Protein AF-A0A7W1EWD9-F1 (afdb_monomer_lite)

pLDDT: mean 91.24, std 6.52, range [66.69, 96.62]

Foldseek 3Di:
DVVLLCLQAAPDVVHGDPLNVLQVVVDPDCCLVDSVNLVVQLVLVLVVLVCVVVVHDDPVSNDDPDDCSSHDDNVSNVSSNVVVVVVVVVVVVVD

Secondary structure (DSSP, 8-state):
-HHHHHHHHEEETTEE-HHHHHHHHH-SSGGGG-HHHHHHHHHHHHHHHHHHHTT---TTTT--SS-GGGS--HHHHHHHHHHHHHHHHHHGGG-

Radius of gyration: 13.46 Å; chains: 1; bounding box: 36×22×39 Å

Structure (mmCIF, N/CA/C/O backbone):
data_AF-A0A7W1EWD9-F1
#
_entry.id   AF-A0A7W1EWD9-F1
#
loop_
_atom_site.group_PDB
_atom_site.id
_atom_site.type_symbol
_atom_site.label_atom_id
_atom_site.label_alt_id
_atom_site.label_comp_id
_atom_site.label_asym_id
_atom_site.label_entity_id
_atom_site.label_seq_id
_atom_site.pdbx_PDB_ins_code
_atom_site.Cartn_x
_atom_site.Cartn_y
_atom_site.Cartn_z
_atom_site.occupancy
_atom_site.B_iso_or_equiv
_atom_site.auth_seq_id
_atom_site.auth_comp_id
_atom_site.auth_asym_id
_atom_site.auth_atom_id
_atom_site.pdbx_PDB_model_num
ATOM 1 N N . MET A 1 1 ? -11.283 -5.605 -5.668 1.00 81.81 1 MET A N 1
ATOM 2 C CA . MET A 1 1 ? -9.809 -5.721 -5.560 1.00 81.81 1 MET A CA 1
ATOM 3 C C . MET A 1 1 ? -9.079 -4.988 -6.689 1.00 81.81 1 MET A C 1
ATOM 5 O O . MET A 1 1 ? -8.141 -4.256 -6.407 1.00 81.81 1 MET A O 1
ATOM 9 N N . GLU A 1 2 ? -9.504 -5.114 -7.950 1.00 87.44 2 GLU A N 1
ATOM 10 C CA . GLU A 1 2 ? -8.782 -4.506 -9.084 1.00 87.44 2 GLU A CA 1
ATOM 11 C C . GLU A 1 2 ? -8.658 -2.983 -9.036 1.00 87.44 2 GLU A C 1
ATOM 13 O O . GLU A 1 2 ? -7.565 -2.469 -9.240 1.00 87.44 2 GLU A O 1
ATOM 18 N N . LYS A 1 3 ? -9.735 -2.261 -8.695 1.00 89.50 3 LYS A N 1
ATOM 19 C CA . LYS A 1 3 ? -9.703 -0.792 -8.559 1.00 89.50 3 LYS A CA 1
ATOM 20 C C . LYS A 1 3 ? -8.633 -0.319 -7.566 1.00 89.50 3 LYS A C 1
ATOM 22 O O . LYS A 1 3 ? -7.935 0.656 -7.824 1.00 89.50 3 LYS A O 1
ATOM 27 N N . LEU A 1 4 ? -8.485 -1.042 -6.454 1.00 93.19 4 LEU A N 1
ATOM 28 C CA . LEU A 1 4 ? -7.475 -0.763 -5.438 1.00 93.19 4 LEU A CA 1
ATOM 29 C C . LEU A 1 4 ? -6.062 -0.967 -5.998 1.00 93.19 4 LEU A C 1
ATOM 31 O O . LEU A 1 4 ? -5.227 -0.071 -5.912 1.00 93.19 4 LEU A O 1
ATOM 35 N N . LEU A 1 5 ? -5.809 -2.130 -6.604 1.00 93.62 5 LEU A N 1
ATOM 36 C CA . LEU A 1 5 ? -4.510 -2.427 -7.204 1.00 93.62 5 LEU A CA 1
ATOM 37 C C . LEU A 1 5 ? -4.168 -1.442 -8.320 1.00 93.62 5 LEU A C 1
ATOM 39 O O . LEU A 1 5 ? -3.038 -0.975 -8.384 1.00 93.62 5 LEU A O 1
ATOM 43 N N . PHE A 1 6 ? -5.136 -1.060 -9.152 1.00 92.62 6 PHE A N 1
ATOM 44 C CA . PHE A 1 6 ? -4.923 -0.054 -10.185 1.00 92.62 6 PHE A CA 1
ATOM 45 C C . PHE A 1 6 ? -4.425 1.263 -9.580 1.00 92.62 6 PHE A C 1
ATOM 47 O O . PHE A 1 6 ? -3.418 1.801 -10.030 1.00 92.62 6 PHE A O 1
ATOM 54 N N . LYS A 1 7 ? -5.064 1.729 -8.504 1.00 92.31 7 LYS A N 1
ATOM 55 C CA . LYS A 1 7 ? -4.684 2.969 -7.816 1.00 92.31 7 LYS A CA 1
ATOM 56 C C . LYS A 1 7 ? -3.313 2.900 -7.137 1.00 92.31 7 LYS A C 1
ATOM 58 O O . LYS A 1 7 ? -2.632 3.914 -7.024 1.00 92.31 7 LYS A O 1
ATOM 63 N N . ILE A 1 8 ? -2.907 1.713 -6.691 1.00 95.00 8 ILE A N 1
ATOM 64 C CA . ILE A 1 8 ? -1.575 1.470 -6.124 1.00 95.00 8 ILE A CA 1
ATOM 65 C C . ILE A 1 8 ? -0.506 1.458 -7.222 1.00 95.00 8 ILE A C 1
ATOM 67 O O . ILE A 1 8 ? 0.580 1.999 -7.023 1.00 95.00 8 ILE A O 1
ATOM 71 N N . LEU A 1 9 ? -0.788 0.841 -8.370 1.00 95.44 9 LEU A N 1
ATOM 72 C CA . LEU A 1 9 ? 0.196 0.581 -9.425 1.00 95.44 9 LEU A CA 1
ATOM 73 C C . LEU A 1 9 ? 0.362 1.750 -10.407 1.00 95.44 9 LEU A C 1
ATOM 75 O O . LEU A 1 9 ? 1.446 1.935 -10.963 1.00 95.44 9 LEU A O 1
ATOM 79 N N . TRP A 1 10 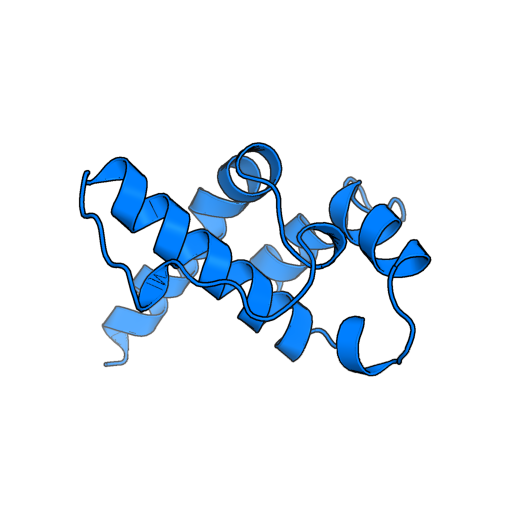? -0.683 2.551 -10.612 1.00 94.50 10 TRP A N 1
ATOM 80 C CA . TRP A 1 10 ? -0.749 3.543 -11.683 1.00 94.50 10 TRP A CA 1
ATOM 81 C C . TRP A 1 10 ? -1.082 4.937 -11.154 1.00 94.50 10 TRP A C 1
ATOM 83 O O . TRP A 1 10 ? -1.947 5.113 -10.298 1.00 94.50 10 TRP A O 1
ATOM 93 N N . LYS A 1 11 ? -0.402 5.948 -11.699 1.00 91.56 11 LYS A N 1
ATOM 94 C CA . LYS A 1 11 ? -0.737 7.368 -11.522 1.00 91.56 11 LYS A CA 1
ATOM 95 C C . LYS A 1 11 ? -1.768 7.816 -12.558 1.00 91.56 11 LYS A C 1
ATOM 97 O O . LYS A 1 11 ? -2.716 8.516 -12.225 1.00 91.56 11 LYS A O 1
ATOM 102 N N . THR A 1 12 ? -1.566 7.393 -13.800 1.00 89.38 12 THR A N 1
ATOM 103 C CA . THR A 1 12 ? -2.477 7.530 -14.945 1.00 89.38 12 THR A CA 1
ATOM 104 C C . THR A 1 12 ? -2.345 6.264 -15.796 1.00 89.38 12 THR A C 1
ATOM 106 O O . THR A 1 12 ? -1.381 5.512 -15.596 1.00 89.38 12 THR A O 1
ATOM 109 N N . PRO A 1 13 ? -3.248 6.005 -16.761 1.00 85.88 13 PRO A N 1
ATOM 110 C CA . PRO A 1 13 ? -3.004 4.971 -17.761 1.00 85.88 13 PRO A CA 1
ATOM 111 C C . PRO A 1 13 ? -1.596 5.138 -18.355 1.00 85.88 13 PRO A C 1
ATOM 113 O O . PRO A 1 13 ? -1.174 6.260 -18.636 1.00 85.88 13 PRO A O 1
ATOM 116 N N . ASN A 1 14 ? -0.847 4.040 -18.455 1.00 88.25 14 ASN A N 1
ATOM 117 C CA . ASN A 1 14 ? 0.536 3.985 -18.953 1.00 88.25 14 ASN A CA 1
ATOM 118 C C . ASN A 1 14 ? 1.604 4.724 -18.120 1.00 88.25 14 ASN A C 1
ATOM 120 O O . ASN A 1 14 ? 2.761 4.772 -18.530 1.00 88.25 14 ASN A O 1
ATOM 124 N N . LYS A 1 15 ? 1.273 5.254 -16.933 1.00 94.56 15 LYS A N 1
ATOM 125 C CA . LYS A 1 15 ? 2.253 5.865 -16.020 1.00 94.56 15 LYS A CA 1
ATOM 126 C C . LYS A 1 15 ? 2.200 5.223 -14.645 1.00 94.56 15 LYS A C 1
ATOM 128 O O . LYS A 1 15 ? 1.210 5.358 -13.923 1.00 94.56 15 LYS A O 1
ATOM 133 N N . HIS A 1 16 ? 3.286 4.559 -14.264 1.00 96.62 16 HIS A N 1
ATOM 134 C CA . HIS A 1 16 ? 3.405 3.944 -12.949 1.00 96.62 16 HIS A CA 1
ATOM 135 C C . HIS A 1 16 ? 3.331 4.968 -11.816 1.00 96.62 16 HIS A C 1
ATOM 137 O O . HIS A 1 16 ? 3.695 6.138 -11.968 1.00 96.62 16 HIS A O 1
ATOM 143 N N . SER A 1 17 ? 2.835 4.517 -10.667 1.00 95.94 17 SER A N 1
ATOM 144 C CA . SER A 1 17 ? 2.898 5.286 -9.430 1.00 95.94 17 SER A CA 1
ATOM 145 C C . SER A 1 17 ? 4.342 5.412 -8.935 1.00 95.94 17 SER A C 1
ATOM 147 O O . SER A 1 17 ? 5.222 4.623 -9.300 1.00 95.94 17 SER A O 1
ATOM 149 N N . ASP A 1 18 ? 4.586 6.388 -8.060 1.00 95.88 18 ASP A N 1
ATOM 150 C CA . ASP A 1 18 ? 5.894 6.561 -7.418 1.00 95.88 18 ASP A CA 1
ATOM 151 C C . ASP A 1 18 ? 6.253 5.322 -6.575 1.00 95.88 18 ASP A C 1
ATOM 153 O O . ASP A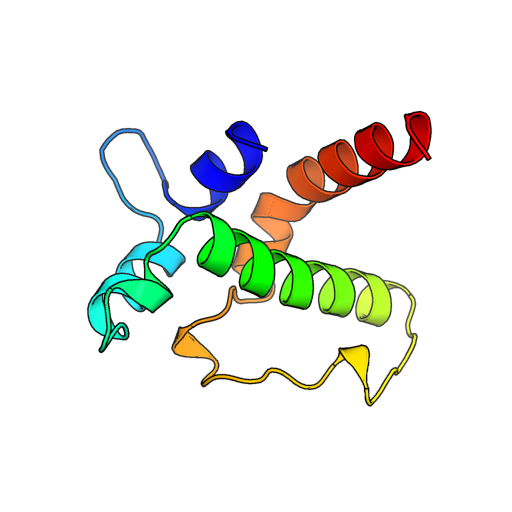 1 18 ? 7.401 4.872 -6.585 1.00 95.88 18 ASP A O 1
ATOM 157 N N . TYR A 1 19 ? 5.251 4.710 -5.930 1.00 96.25 19 TYR A N 1
ATOM 158 C CA . TYR A 1 19 ? 5.379 3.428 -5.238 1.00 96.25 19 TYR A CA 1
ATOM 159 C C . TYR A 1 19 ? 5.864 2.325 -6.174 1.00 96.25 19 TYR A C 1
ATOM 161 O O . TYR A 1 19 ? 6.871 1.680 -5.891 1.00 96.25 19 TYR A O 1
ATOM 169 N N . TYR A 1 20 ? 5.172 2.104 -7.291 1.00 96.62 20 TYR A N 1
ATOM 170 C CA . TYR A 1 20 ? 5.510 0.995 -8.175 1.00 96.62 20 TYR A CA 1
ATOM 171 C C . TYR A 1 20 ? 6.849 1.230 -8.881 1.00 96.62 20 TYR A C 1
ATOM 173 O O . TYR A 1 20 ? 7.645 0.309 -9.011 1.00 96.62 20 TYR A O 1
ATOM 181 N N . THR A 1 21 ? 7.175 2.481 -9.213 1.00 96.62 21 THR A N 1
ATOM 182 C CA . THR A 1 21 ? 8.502 2.861 -9.726 1.00 96.62 21 THR A CA 1
ATOM 183 C C . THR A 1 21 ? 9.607 2.568 -8.708 1.00 96.62 21 THR A C 1
ATOM 185 O O . THR A 1 21 ? 10.647 2.006 -9.057 1.00 96.62 21 THR A O 1
ATOM 188 N N . ARG A 1 22 ? 9.391 2.909 -7.431 1.00 96.62 22 ARG A N 1
ATOM 189 C CA . ARG A 1 22 ? 10.310 2.577 -6.332 1.00 96.62 22 ARG A CA 1
ATOM 190 C C . ARG A 1 22 ? 10.449 1.066 -6.162 1.00 96.62 22 ARG A C 1
ATOM 192 O O . ARG A 1 22 ? 11.559 0.575 -5.971 1.00 96.62 22 ARG A O 1
ATOM 199 N N . LEU A 1 23 ? 9.344 0.338 -6.274 1.00 95.62 23 LEU A N 1
ATOM 200 C CA . LEU A 1 23 ? 9.309 -1.111 -6.149 1.00 95.62 23 LEU A CA 1
ATOM 201 C C . LEU A 1 23 ? 10.076 -1.802 -7.283 1.00 95.62 23 LEU A C 1
ATOM 203 O O . LEU A 1 23 ? 10.876 -2.685 -6.997 1.00 95.62 23 LEU A O 1
ATOM 207 N N . LEU A 1 24 ? 9.903 -1.364 -8.533 1.00 95.88 24 LEU A N 1
ATOM 208 C CA . LEU A 1 24 ? 10.633 -1.884 -9.696 1.00 95.88 24 LEU A CA 1
ATOM 209 C C . LEU A 1 24 ? 12.152 -1.749 -9.531 1.00 95.88 24 LEU A C 1
ATOM 211 O O . LEU A 1 24 ? 12.887 -2.662 -9.885 1.00 95.88 24 LEU A O 1
ATOM 215 N N . LYS A 1 25 ? 12.625 -0.647 -8.936 1.00 96.25 25 LYS A N 1
ATOM 216 C CA . LYS A 1 25 ? 14.053 -0.442 -8.634 1.00 96.25 25 LYS A CA 1
ATOM 217 C C . LYS A 1 25 ? 14.549 -1.285 -7.456 1.00 96.25 25 LYS A C 1
ATOM 219 O O . LYS A 1 25 ? 15.726 -1.614 -7.379 1.00 96.25 25 LYS A O 1
ATOM 224 N N . ALA A 1 26 ? 13.674 -1.572 -6.495 1.00 94.38 26 ALA A N 1
ATOM 225 C CA . ALA A 1 26 ? 14.027 -2.265 -5.260 1.00 94.38 26 ALA A CA 1
ATOM 226 C C . ALA A 1 26 ? 13.918 -3.794 -5.352 1.00 94.38 26 ALA A C 1
ATOM 228 O O . ALA A 1 26 ? 14.550 -4.491 -4.553 1.00 94.38 26 ALA A O 1
ATOM 229 N N . ALA A 1 27 ? 13.081 -4.304 -6.256 1.00 93.19 27 ALA A N 1
ATOM 230 C CA . ALA A 1 27 ? 12.764 -5.715 -6.385 1.00 93.19 27 ALA A CA 1
ATOM 231 C C . ALA A 1 27 ? 13.972 -6.514 -6.880 1.00 93.19 27 ALA A C 1
ATOM 233 O O . ALA A 1 27 ? 14.425 -6.360 -8.006 1.00 93.19 27 ALA A O 1
ATOM 234 N N . THR A 1 28 ? 14.454 -7.425 -6.037 1.00 92.56 28 THR A N 1
ATOM 235 C CA . THR A 1 28 ? 15.520 -8.376 -6.389 1.00 92.56 28 THR A CA 1
ATOM 236 C C . THR A 1 28 ? 14.977 -9.709 -6.898 1.00 92.56 28 THR A C 1
ATOM 238 O O . THR A 1 28 ? 15.729 -10.536 -7.402 1.00 92.56 28 THR A O 1
ATOM 241 N N . ARG A 1 29 ? 13.670 -9.951 -6.730 1.00 93.31 29 ARG A N 1
ATOM 242 C CA . ARG A 1 29 ? 12.985 -11.192 -7.112 1.00 93.31 29 ARG A CA 1
ATOM 243 C C . ARG A 1 29 ? 11.603 -10.881 -7.691 1.00 93.31 29 ARG A C 1
ATOM 245 O O . ARG A 1 29 ? 10.939 -9.986 -7.156 1.00 93.31 29 ARG A O 1
ATOM 252 N N . PRO A 1 30 ? 11.110 -11.661 -8.675 1.00 94.94 30 PRO A N 1
ATOM 253 C CA . PRO A 1 30 ? 9.776 -11.476 -9.257 1.00 94.94 30 PRO A CA 1
ATOM 254 C C . PRO A 1 30 ? 8.647 -11.505 -8.225 1.00 94.94 30 PRO A C 1
ATOM 256 O O . PRO A 1 30 ? 7.655 -10.801 -8.376 1.00 94.94 30 PRO A O 1
ATOM 259 N N . TYR A 1 31 ? 8.834 -12.266 -7.142 1.00 94.38 31 TYR A N 1
ATOM 260 C CA . TYR A 1 31 ? 7.931 -12.315 -5.992 1.00 94.38 31 TYR A CA 1
ATOM 261 C C . TYR A 1 31 ? 7.499 -10.921 -5.512 1.00 94.38 31 TYR A C 1
ATOM 263 O O . TYR A 1 31 ? 6.311 -10.683 -5.315 1.00 94.38 31 TYR A O 1
ATOM 271 N N . PHE A 1 32 ? 8.428 -9.961 -5.416 1.00 93.12 32 PHE A N 1
ATOM 272 C CA . PHE A 1 32 ? 8.107 -8.616 -4.933 1.00 93.12 32 PHE A CA 1
ATOM 273 C C . PHE A 1 32 ? 7.163 -7.846 -5.863 1.00 93.12 32 PHE A C 1
ATOM 275 O O . PHE A 1 32 ? 6.536 -6.894 -5.409 1.00 93.12 32 PHE A O 1
ATOM 282 N N . LEU A 1 33 ? 7.046 -8.243 -7.128 1.00 96.19 33 LEU A N 1
ATOM 283 C CA . LEU A 1 33 ? 6.204 -7.591 -8.130 1.00 96.19 33 LEU A CA 1
ATOM 284 C C . LEU A 1 33 ? 4.855 -8.296 -8.323 1.00 96.19 33 LEU A C 1
ATOM 286 O O . LEU A 1 33 ? 4.004 -7.798 -9.059 1.00 96.19 33 LEU A O 1
ATOM 290 N N . GLN A 1 34 ? 4.627 -9.438 -7.668 1.00 96.19 34 GLN A N 1
ATOM 291 C CA . GLN A 1 34 ? 3.362 -10.154 -7.787 1.00 96.19 34 GLN A CA 1
ATOM 292 C C . GLN A 1 34 ? 2.216 -9.354 -7.148 1.00 96.19 34 GLN A C 1
ATOM 294 O O . GLN A 1 34 ? 2.360 -8.747 -6.087 1.00 96.19 34 GLN A O 1
ATOM 299 N N . ARG A 1 35 ? 1.046 -9.345 -7.798 1.00 95.56 35 ARG A N 1
ATOM 300 C CA . ARG A 1 35 ? -0.107 -8.516 -7.394 1.00 95.56 35 ARG A CA 1
ATOM 301 C C . ARG A 1 35 ? -0.650 -8.873 -6.010 1.00 95.56 35 ARG A C 1
ATOM 303 O O . ARG A 1 35 ? -1.034 -7.977 -5.265 1.00 95.56 35 ARG A O 1
ATOM 310 N N . ASN A 1 36 ? -0.683 -10.161 -5.680 1.00 95.25 36 ASN A N 1
ATOM 311 C CA . ASN A 1 36 ? -1.069 -10.673 -4.362 1.00 95.25 36 ASN A CA 1
ATOM 312 C C . ASN A 1 36 ? -0.112 -10.183 -3.268 1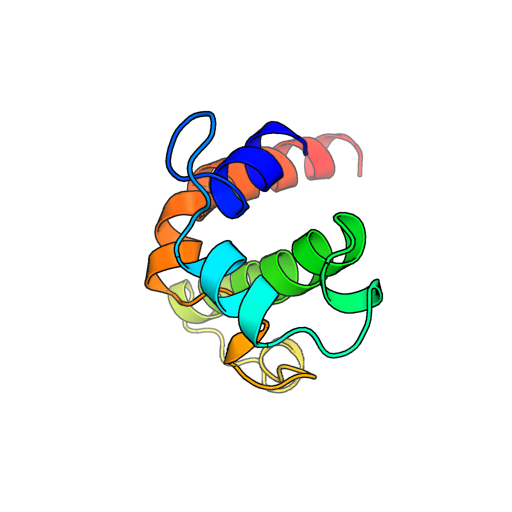.00 95.25 36 ASN A C 1
ATOM 314 O O . ASN A 1 36 ? -0.552 -9.739 -2.216 1.00 95.25 36 ASN A O 1
ATOM 318 N N . GLU A 1 37 ? 1.184 -10.202 -3.545 1.00 95.44 37 GLU A N 1
ATOM 319 C CA . GLU A 1 37 ? 2.222 -9.777 -2.621 1.00 95.44 37 GLU A CA 1
ATOM 320 C C . GLU A 1 37 ? 2.215 -8.247 -2.438 1.00 95.44 37 GLU A C 1
ATOM 322 O O . GLU A 1 37 ? 2.306 -7.742 -1.321 1.00 95.44 37 GLU A O 1
ATOM 327 N N . ILE A 1 38 ? 2.020 -7.487 -3.519 1.00 96.12 38 ILE A N 1
ATOM 328 C CA . ILE A 1 38 ? 1.799 -6.035 -3.448 1.00 96.12 38 ILE A CA 1
ATOM 329 C C . ILE A 1 38 ? 0.552 -5.720 -2.618 1.00 96.12 38 ILE A C 1
ATOM 331 O O . ILE A 1 38 ? 0.588 -4.822 -1.777 1.00 96.12 38 ILE A O 1
ATOM 335 N N . PHE A 1 39 ? -0.539 -6.461 -2.826 1.00 95.94 39 PHE A N 1
ATOM 336 C CA . PHE A 1 39 ? -1.751 -6.324 -2.026 1.00 95.94 39 PHE A CA 1
ATOM 337 C C . PHE A 1 39 ? -1.491 -6.620 -0.546 1.00 95.94 39 PHE A C 1
ATOM 339 O O . PHE A 1 39 ? -1.875 -5.807 0.289 1.00 95.94 39 PHE A O 1
ATOM 346 N N . ALA A 1 40 ? -0.820 -7.728 -0.222 1.00 94.50 40 ALA A N 1
ATOM 347 C CA . ALA A 1 40 ? -0.528 -8.125 1.154 1.00 94.50 40 ALA A CA 1
ATOM 348 C C . ALA A 1 40 ? 0.263 -7.037 1.891 1.00 94.50 40 ALA A C 1
ATOM 350 O O . ALA A 1 40 ? -0.169 -6.554 2.937 1.00 94.50 40 ALA A O 1
ATOM 351 N N . ARG A 1 41 ? 1.348 -6.540 1.287 1.00 94.94 41 ARG A N 1
A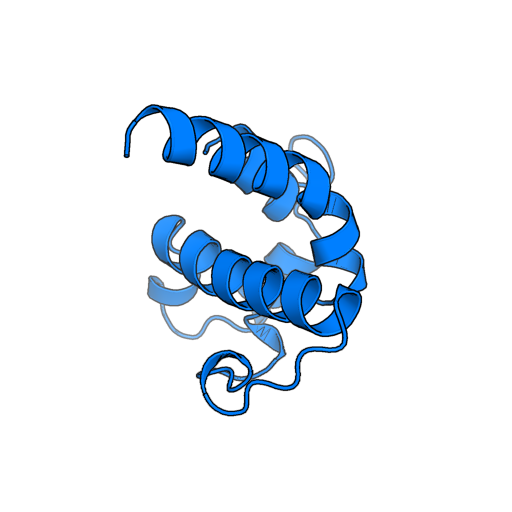TOM 352 C CA . ARG A 1 41 ? 2.142 -5.451 1.874 1.00 94.94 41 ARG A CA 1
ATOM 353 C C . ARG A 1 41 ? 1.371 -4.140 1.981 1.00 94.94 41 ARG A C 1
ATOM 355 O O . ARG A 1 41 ? 1.529 -3.411 2.955 1.00 94.94 41 ARG A O 1
ATOM 362 N N . ALA A 1 42 ? 0.537 -3.810 0.997 1.00 95.62 42 ALA A N 1
ATOM 363 C CA . ALA A 1 42 ? -0.314 -2.626 1.073 1.00 95.62 42 ALA A CA 1
ATOM 364 C C . ALA A 1 42 ? -1.378 -2.760 2.176 1.00 95.62 42 ALA A C 1
ATOM 366 O O . ALA A 1 42 ? -1.690 -1.780 2.850 1.00 95.62 42 ALA A O 1
ATOM 367 N N . PHE A 1 43 ? -1.903 -3.967 2.391 1.00 94.31 43 PHE A N 1
ATOM 368 C CA . PHE A 1 43 ? -2.849 -4.266 3.459 1.00 94.31 43 PHE A CA 1
ATOM 369 C C . PHE A 1 43 ? -2.203 -4.152 4.846 1.00 94.31 43 PHE A C 1
ATOM 371 O O . PHE A 1 43 ? -2.808 -3.555 5.732 1.00 94.31 43 PHE A O 1
ATOM 378 N N . GLU A 1 44 ? -0.964 -4.623 5.021 1.00 92.69 44 GLU A N 1
ATOM 379 C CA . GLU A 1 44 ? -0.183 -4.401 6.252 1.00 92.69 44 GLU A CA 1
ATOM 380 C C . GLU A 1 44 ? -0.102 -2.901 6.590 1.00 92.69 44 GLU A C 1
ATOM 382 O O . GLU A 1 44 ? -0.438 -2.484 7.701 1.00 92.69 44 GLU A O 1
ATOM 387 N N . VAL A 1 45 ? 0.249 -2.064 5.604 1.00 93.56 45 VAL A N 1
ATOM 388 C CA . VAL A 1 45 ? 0.314 -0.601 5.781 1.00 93.56 45 VAL A CA 1
ATOM 389 C C . VAL A 1 45 ? -1.062 -0.006 6.080 1.00 93.56 45 VAL A C 1
ATOM 391 O O . VAL A 1 45 ? -1.173 0.897 6.906 1.00 93.56 45 VAL A O 1
ATOM 394 N N . TYR A 1 46 ? -2.123 -0.501 5.444 1.00 94.50 46 TYR A N 1
ATOM 395 C CA . TYR A 1 46 ? -3.488 -0.064 5.729 1.00 94.50 46 TYR A CA 1
ATOM 396 C C . TYR A 1 46 ? -3.892 -0.364 7.179 1.00 94.50 46 TYR A C 1
ATOM 398 O O . TYR A 1 46 ? -4.407 0.524 7.860 1.00 94.50 46 TYR A O 1
ATOM 406 N N . VAL A 1 47 ? -3.629 -1.575 7.679 1.00 92.12 47 VAL A N 1
ATOM 407 C CA . VAL A 1 47 ? -3.917 -1.948 9.073 1.00 92.12 47 VAL A CA 1
ATOM 408 C C . VAL A 1 47 ? -3.172 -1.022 10.028 1.00 92.12 47 VAL A C 1
ATOM 410 O O . VAL A 1 47 ? -3.803 -0.423 10.902 1.00 92.12 47 VAL A O 1
ATOM 413 N N . HIS A 1 48 ? -1.872 -0.825 9.800 1.00 89.44 48 HIS A N 1
ATOM 414 C CA . HIS A 1 48 ? -1.058 0.117 10.566 1.00 89.44 48 HIS A CA 1
ATOM 415 C C . HIS A 1 48 ? -1.678 1.517 10.584 1.00 89.44 48 HIS A C 1
ATOM 417 O O . HIS A 1 48 ? -1.934 2.091 11.640 1.00 89.44 48 HIS A O 1
ATOM 423 N N . TYR A 1 49 ? -2.014 2.034 9.405 1.00 91.94 49 TYR A N 1
ATOM 424 C CA . TYR A 1 49 ? -2.594 3.357 9.226 1.00 91.94 49 TYR A CA 1
ATOM 425 C C . TYR A 1 49 ? -3.926 3.537 9.977 1.00 91.94 49 TYR A C 1
ATOM 427 O O . TYR A 1 49 ? -4.165 4.587 10.580 1.00 91.94 49 TYR A O 1
ATOM 435 N N . LYS A 1 50 ? -4.804 2.523 9.994 1.00 92.75 50 LYS A N 1
ATOM 436 C CA . LYS A 1 50 ? -6.069 2.586 10.752 1.00 92.75 50 LYS A CA 1
ATOM 437 C C . LYS A 1 50 ? -5.847 2.476 12.261 1.00 92.75 50 LYS A C 1
ATOM 439 O O . LYS A 1 50 ? -6.579 3.126 13.009 1.00 92.75 50 LYS A O 1
ATOM 444 N N . LEU A 1 51 ? -4.874 1.684 12.712 1.00 90.12 51 LEU A N 1
ATOM 445 C CA . LEU A 1 51 ? -4.516 1.577 14.130 1.00 90.12 51 LEU A CA 1
ATOM 446 C C . LEU A 1 51 ? -3.935 2.894 14.653 1.00 90.12 51 LEU A C 1
ATOM 448 O O . LEU A 1 51 ? -4.410 3.400 15.671 1.00 90.12 51 LEU A O 1
ATOM 452 N N . GLU A 1 52 ? -3.008 3.504 13.911 1.00 87.69 52 GLU A N 1
ATOM 453 C CA . GLU A 1 52 ? -2.437 4.814 14.242 1.00 87.69 52 GLU A CA 1
ATOM 454 C C . GLU A 1 52 ? -3.509 5.902 14.330 1.00 87.69 52 GLU A C 1
ATOM 456 O O . GLU A 1 52 ? -3.567 6.627 15.324 1.00 87.69 52 GLU A O 1
ATOM 461 N N . LYS A 1 53 ? -4.421 5.976 13.348 1.00 89.19 53 LYS A N 1
ATOM 462 C CA . LYS A 1 53 ? -5.554 6.922 13.376 1.00 89.19 53 LYS A CA 1
ATOM 463 C C . LYS A 1 53 ? -6.424 6.782 14.623 1.00 89.19 53 LYS A C 1
ATOM 465 O O . LYS A 1 53 ? -6.964 7.773 15.105 1.00 89.19 53 LYS A O 1
ATOM 470 N N . LYS A 1 54 ? -6.569 5.562 15.137 1.00 89.94 54 LYS A N 1
ATOM 471 C CA . LYS A 1 54 ? -7.337 5.260 16.351 1.00 89.94 54 LYS A CA 1
ATOM 472 C C . LYS A 1 54 ? -6.496 5.319 17.630 1.00 89.94 54 LYS A C 1
ATOM 474 O O . LYS A 1 54 ? -7.005 4.992 18.696 1.00 89.94 54 LYS A O 1
ATOM 479 N N . LYS A 1 55 ? -5.229 5.741 17.540 1.00 88.00 55 LYS A N 1
ATOM 480 C CA . LYS A 1 55 ? -4.263 5.792 18.649 1.00 88.00 55 LYS A CA 1
ATOM 481 C C . LYS A 1 55 ? -4.033 4.432 19.327 1.00 88.00 55 LYS A C 1
ATOM 483 O O . LYS A 1 55 ? -3.612 4.382 20.480 1.00 88.00 55 LYS A O 1
ATOM 488 N N . TYR A 1 56 ? -4.255 3.329 18.610 1.00 85.88 56 TYR A N 1
ATOM 489 C CA . TYR A 1 56 ? -3.925 1.991 19.092 1.00 85.88 56 TYR A CA 1
ATOM 490 C C . TYR A 1 56 ? -2.474 1.658 18.750 1.00 85.88 56 TYR A C 1
ATOM 492 O O . TYR A 1 56 ? -2.104 1.564 17.581 1.00 85.88 56 TYR A O 1
ATOM 500 N N . LYS A 1 57 ? -1.646 1.449 19.776 1.00 75.94 57 LYS A N 1
ATOM 501 C CA . LYS A 1 57 ? -0.274 0.958 19.614 1.00 75.94 57 LYS A CA 1
ATOM 502 C C . LYS A 1 57 ? -0.289 -0.569 19.679 1.00 75.94 57 LYS A C 1
ATOM 504 O O . LYS A 1 57 ? -0.447 -1.126 20.760 1.00 75.94 57 LYS A O 1
ATOM 509 N N . ASN A 1 58 ? -0.144 -1.245 18.539 1.00 74.25 58 ASN A N 1
ATOM 510 C CA . ASN A 1 58 ? -0.032 -2.704 18.487 1.00 74.25 58 ASN A CA 1
ATOM 511 C C . ASN A 1 58 ? 1.345 -3.107 17.948 1.00 74.25 58 ASN A C 1
ATOM 513 O O . ASN A 1 58 ? 1.613 -3.006 16.757 1.00 74.25 58 ASN A O 1
ATOM 517 N N . ILE A 1 59 ? 2.219 -3.580 18.836 1.00 72.50 59 ILE A N 1
ATOM 518 C CA . ILE A 1 59 ? 3.614 -3.910 18.506 1.00 72.50 59 ILE A CA 1
ATOM 519 C C . ILE A 1 59 ? 3.701 -5.073 17.500 1.00 72.50 59 ILE A C 1
ATOM 521 O O . ILE A 1 59 ? 4.618 -5.111 16.682 1.00 72.50 59 ILE A O 1
ATOM 525 N N . PHE A 1 60 ? 2.731 -5.990 17.508 1.00 73.88 60 PHE A N 1
ATOM 526 C CA . PHE A 1 60 ? 2.716 -7.154 16.620 1.00 73.88 60 PHE A CA 1
ATOM 527 C C . PHE A 1 60 ? 2.240 -6.806 15.209 1.00 73.88 60 PHE A C 1
ATOM 529 O O . PHE A 1 60 ? 2.813 -7.282 14.234 1.00 73.88 60 PHE A O 1
ATOM 536 N N . LEU A 1 61 ? 1.225 -5.947 15.096 1.00 71.25 61 LEU A N 1
ATOM 537 C CA . LEU A 1 61 ? 0.656 -5.537 13.807 1.00 71.25 61 LEU A CA 1
ATOM 538 C C . LEU A 1 61 ? 1.422 -4.387 13.140 1.00 71.25 61 LEU A C 1
ATOM 540 O O . LEU A 1 61 ? 1.172 -4.088 11.976 1.00 71.25 61 LEU A O 1
ATOM 544 N N . ASN A 1 62 ? 2.364 -3.765 13.854 1.00 66.69 62 ASN A N 1
ATOM 545 C CA . ASN A 1 62 ? 3.146 -2.637 13.348 1.00 66.69 62 ASN A CA 1
ATOM 546 C C . ASN A 1 62 ? 4.552 -3.020 12.861 1.00 66.69 62 ASN A C 1
ATOM 548 O O . ASN A 1 62 ? 5.298 -2.163 12.383 1.00 66.69 62 ASN A O 1
ATOM 552 N N . LYS A 1 63 ? 4.937 -4.296 12.962 1.00 75.50 63 LYS A N 1
ATOM 553 C CA . LYS A 1 63 ? 6.252 -4.760 12.519 1.00 75.50 63 LYS A CA 1
ATOM 554 C C . LYS A 1 63 ? 6.217 -5.140 11.039 1.00 75.50 63 LYS A C 1
ATOM 556 O O . LYS A 1 63 ? 5.743 -6.211 10.676 1.00 75.50 63 LYS A O 1
ATOM 561 N N . VAL A 1 64 ? 6.777 -4.281 10.189 1.00 79.69 64 VAL A N 1
ATOM 562 C CA . VAL A 1 64 ? 7.001 -4.607 8.773 1.00 79.69 64 VAL A CA 1
ATOM 563 C C . VAL A 1 64 ? 8.109 -5.657 8.615 1.00 79.69 64 VAL A C 1
ATOM 565 O O . VAL A 1 64 ? 9.128 -5.615 9.306 1.00 79.69 64 VAL A O 1
ATOM 568 N N . LYS A 1 65 ? 7.916 -6.608 7.693 1.00 85.69 65 LYS A N 1
ATOM 569 C CA . LYS A 1 65 ? 8.852 -7.715 7.422 1.00 85.69 65 LYS A CA 1
ATOM 570 C C . LYS A 1 65 ? 10.032 -7.295 6.546 1.00 85.69 65 LYS A C 1
ATOM 572 O O . LYS A 1 65 ? 11.151 -7.759 6.750 1.00 85.69 65 LYS A O 1
ATOM 577 N N . TYR A 1 66 ? 9.777 -6.463 5.539 1.00 89.06 66 TYR A N 1
ATOM 578 C CA . TYR A 1 66 ? 10.776 -6.057 4.546 1.00 89.06 66 TYR A CA 1
ATOM 579 C C . TYR A 1 66 ? 11.263 -4.615 4.761 1.00 89.06 66 TYR A C 1
ATOM 581 O O . TYR A 1 66 ? 10.742 -3.863 5.580 1.00 89.06 66 TYR A O 1
ATOM 589 N N . SER A 1 67 ? 12.265 -4.202 3.982 1.00 90.69 67 SER A N 1
ATOM 590 C CA . SER A 1 67 ? 12.725 -2.809 3.963 1.00 90.69 67 SER A CA 1
ATOM 591 C C . SER A 1 67 ? 11.587 -1.842 3.567 1.00 90.69 67 SER A C 1
ATOM 593 O O . SER A 1 67 ? 10.794 -2.185 2.684 1.00 90.69 67 SER A O 1
ATOM 595 N N . PRO A 1 68 ? 11.537 -0.609 4.117 1.00 91.06 68 PRO A N 1
ATOM 596 C CA . PRO A 1 68 ? 10.489 0.377 3.822 1.00 91.06 68 PRO A CA 1
ATOM 597 C C . PRO A 1 68 ? 10.254 0.653 2.329 1.00 91.06 68 PRO A C 1
ATOM 599 O O . PRO A 1 68 ? 9.143 0.985 1.925 1.00 91.06 68 PRO A O 1
ATOM 602 N N . LYS A 1 69 ? 11.270 0.457 1.477 1.00 93.62 69 LYS A N 1
ATOM 603 C CA . LYS A 1 69 ? 11.157 0.619 0.017 1.00 93.62 69 LYS A CA 1
ATOM 604 C C . LYS A 1 69 ? 10.134 -0.317 -0.648 1.00 93.62 69 LYS A C 1
ATOM 606 O O . LYS A 1 69 ? 9.656 0.009 -1.730 1.00 93.62 69 LYS A O 1
ATOM 611 N N . PHE A 1 70 ? 9.782 -1.438 -0.010 1.00 94.94 70 PHE A N 1
ATOM 612 C CA . PHE A 1 70 ? 8.786 -2.406 -0.499 1.00 94.94 70 PHE A CA 1
ATOM 613 C C . PHE A 1 70 ? 7.344 -2.077 -0.084 1.00 94.94 70 PHE A C 1
ATOM 615 O O . PHE A 1 70 ? 6.395 -2.714 -0.558 1.00 94.94 70 PHE A O 1
ATOM 622 N N . TYR A 1 71 ? 7.176 -1.069 0.770 1.00 95.44 71 TYR A N 1
ATOM 623 C CA . TYR A 1 71 ? 5.905 -0.668 1.354 1.00 95.44 71 TYR A CA 1
ATOM 624 C C . TYR A 1 71 ? 5.425 0.677 0.803 1.00 95.44 71 TYR A C 1
ATOM 626 O O . TYR A 1 71 ? 6.198 1.490 0.276 1.00 95.44 71 TYR A O 1
ATOM 634 N N . LEU A 1 72 ? 4.114 0.895 0.911 1.00 95.75 72 LEU A N 1
ATOM 635 C CA . LEU A 1 72 ? 3.515 2.207 0.701 1.00 95.75 72 LEU A CA 1
ATOM 636 C C . LEU A 1 72 ? 3.940 3.139 1.838 1.00 95.75 72 LEU A C 1
ATOM 638 O O . LEU A 1 72 ? 3.973 2.750 3.003 1.00 95.75 72 LEU A O 1
ATOM 642 N N . THR A 1 73 ? 4.220 4.390 1.502 1.00 94.81 73 THR A N 1
ATOM 643 C CA . THR A 1 73 ? 4.322 5.469 2.488 1.00 94.81 73 THR A CA 1
ATOM 644 C C . THR A 1 73 ? 2.932 5.839 3.007 1.00 94.81 73 THR A C 1
ATOM 646 O O . THR A 1 73 ? 1.924 5.591 2.342 1.00 94.81 73 THR A O 1
ATOM 649 N N . LEU A 1 74 ? 2.853 6.518 4.156 1.00 91.75 74 LEU A N 1
ATOM 650 C CA . LEU A 1 74 ? 1.574 7.001 4.698 1.00 91.75 74 LEU A CA 1
ATOM 651 C C . LEU A 1 74 ? 0.830 7.925 3.716 1.00 91.75 74 LEU A C 1
ATOM 653 O O . LEU A 1 74 ? -0.396 7.881 3.625 1.00 91.75 74 LEU A O 1
ATOM 657 N N . ALA A 1 75 ? 1.561 8.734 2.943 1.00 92.31 75 ALA A N 1
ATOM 658 C CA . ALA A 1 75 ? 0.980 9.612 1.931 1.00 92.31 75 ALA A CA 1
ATOM 659 C C . ALA A 1 75 ? 0.387 8.827 0.748 1.00 92.31 75 ALA A C 1
ATOM 661 O O . ALA A 1 75 ? -0.687 9.173 0.253 1.00 92.31 75 ALA A O 1
ATOM 662 N N . GLU A 1 76 ? 1.056 7.765 0.297 1.00 95.06 76 GLU A N 1
ATOM 663 C CA . GLU A 1 76 ? 0.533 6.870 -0.742 1.00 95.06 76 GLU A CA 1
ATOM 664 C C . GLU A 1 76 ? -0.661 6.057 -0.218 1.00 95.06 76 GLU A C 1
ATOM 666 O O . GLU A 1 76 ? -1.676 5.948 -0.905 1.00 95.06 76 GLU A O 1
ATOM 671 N N . MET A 1 77 ? -0.597 5.576 1.027 1.00 95.19 77 MET A N 1
ATOM 672 C CA . MET A 1 77 ? -1.696 4.868 1.686 1.00 95.19 77 MET A CA 1
ATOM 673 C C . MET A 1 77 ? -2.940 5.750 1.818 1.00 95.19 77 MET A C 1
ATOM 675 O O . MET A 1 77 ? -4.034 5.330 1.453 1.00 95.19 77 MET A O 1
ATOM 679 N N . LYS A 1 78 ? -2.789 7.013 2.231 1.00 94.06 78 LYS A N 1
ATOM 680 C CA . LYS A 1 78 ? -3.905 7.971 2.303 1.00 94.06 78 LYS A CA 1
ATOM 681 C C . LYS A 1 78 ? -4.652 8.104 0.967 1.00 94.06 78 LYS A C 1
ATOM 683 O O . LYS A 1 78 ? -5.866 8.278 0.967 1.00 94.06 78 LYS A O 1
ATOM 688 N N . LYS A 1 79 ? -3.965 7.979 -0.177 1.00 92.75 79 LYS A N 1
ATOM 689 C CA . LYS A 1 79 ? -4.603 8.017 -1.509 1.00 92.75 79 LYS A CA 1
ATOM 690 C C . LYS A 1 79 ? -5.433 6.765 -1.806 1.00 92.75 79 LYS A C 1
ATOM 692 O O . LYS A 1 79 ? -6.421 6.872 -2.528 1.00 92.75 79 LYS A O 1
ATOM 697 N N . ALA A 1 80 ? -5.035 5.608 -1.281 1.00 93.88 80 ALA A N 1
ATOM 698 C CA . ALA A 1 80 ? -5.708 4.322 -1.475 1.00 93.88 80 ALA A CA 1
ATOM 699 C C . ALA A 1 80 ? -6.686 3.955 -0.339 1.00 93.88 80 ALA A C 1
ATOM 701 O O . ALA A 1 80 ? -7.376 2.941 -0.435 1.00 93.88 80 ALA A O 1
ATOM 702 N N . GLU A 1 81 ? -6.760 4.760 0.730 1.00 94.81 81 GLU A N 1
ATOM 703 C CA . GLU A 1 81 ? -7.581 4.479 1.917 1.00 94.81 81 GLU A CA 1
ATOM 704 C C . GLU A 1 81 ? -9.041 4.207 1.554 1.00 94.81 81 GLU A C 1
ATOM 706 O O . GLU A 1 81 ? -9.595 3.205 1.994 1.00 94.81 81 GLU A O 1
ATOM 711 N N . LYS A 1 82 ? -9.658 5.057 0.726 1.00 95.19 82 LYS A N 1
ATOM 712 C CA . LYS A 1 82 ? -11.079 4.929 0.373 1.00 95.19 82 LYS A CA 1
ATOM 713 C C . LYS A 1 82 ? -11.382 3.592 -0.311 1.00 95.19 82 LYS A C 1
ATOM 715 O O . LYS A 1 82 ? -12.405 2.963 -0.038 1.00 95.19 82 LYS A O 1
ATOM 720 N N . GLU A 1 83 ? -10.508 3.152 -1.208 1.00 95.19 83 GLU A N 1
ATOM 721 C CA . GLU A 1 83 ? -10.645 1.883 -1.919 1.00 95.19 83 GLU A CA 1
ATOM 722 C C . GLU A 1 83 ? -10.441 0.684 -0.988 1.00 95.19 83 GLU A C 1
ATOM 724 O O . GLU A 1 83 ? -11.160 -0.309 -1.119 1.00 95.19 83 GLU A O 1
ATOM 729 N N . PHE A 1 84 ? -9.518 0.782 -0.027 1.00 95.62 84 PHE A N 1
ATOM 730 C CA . PHE A 1 84 ? -9.362 -0.220 1.026 1.00 95.62 84 PHE A CA 1
ATOM 731 C C . PHE A 1 84 ? -10.582 -0.279 1.948 1.00 95.62 84 PHE A C 1
ATOM 733 O O . PHE A 1 84 ? -11.112 -1.364 2.165 1.00 95.62 84 PHE A O 1
ATOM 740 N N . ASP A 1 85 ? -11.077 0.861 2.434 1.00 95.56 85 ASP A N 1
ATOM 741 C CA . ASP A 1 85 ? -12.277 0.928 3.276 1.00 95.56 85 ASP A CA 1
ATOM 742 C C . ASP A 1 85 ? -13.479 0.293 2.555 1.00 95.56 85 ASP A C 1
ATOM 744 O O . ASP A 1 85 ? -14.209 -0.513 3.131 1.00 95.56 85 ASP A O 1
ATOM 748 N N . THR A 1 86 ? -13.639 0.586 1.259 1.00 95.00 86 THR A N 1
ATOM 749 C CA . THR A 1 86 ? -14.679 -0.023 0.415 1.00 95.00 86 THR A CA 1
ATOM 750 C C . THR A 1 86 ? -14.510 -1.538 0.328 1.00 95.00 86 THR A C 1
ATOM 752 O O . THR A 1 86 ? -15.479 -2.271 0.519 1.00 95.00 86 THR A O 1
ATOM 755 N N . LEU A 1 87 ? -13.291 -2.022 0.070 1.00 93.50 87 LEU A N 1
ATOM 756 C CA . LEU A 1 87 ? -12.999 -3.455 0.008 1.00 93.50 87 LEU A CA 1
ATOM 757 C C . LEU A 1 87 ? -13.344 -4.151 1.329 1.00 93.50 87 LEU A C 1
ATOM 759 O O . LEU A 1 87 ? -14.026 -5.169 1.318 1.00 93.50 87 LEU A O 1
ATOM 763 N N . ILE A 1 88 ? -12.917 -3.591 2.458 1.00 93.19 88 ILE A N 1
ATOM 764 C CA . ILE A 1 88 ? -13.146 -4.171 3.786 1.00 93.19 88 ILE A CA 1
ATOM 765 C C . ILE A 1 88 ? -14.632 -4.194 4.131 1.00 93.19 88 ILE A C 1
ATOM 767 O O . ILE A 1 88 ? -15.117 -5.189 4.663 1.00 93.19 88 ILE A O 1
ATOM 771 N N . ASN A 1 89 ? -15.372 -3.140 3.795 1.00 94.19 89 ASN A N 1
ATOM 772 C CA . ASN A 1 89 ? -16.818 -3.109 4.000 1.00 94.19 89 ASN A CA 1
ATOM 773 C C . ASN A 1 89 ? -17.547 -4.163 3.162 1.00 94.19 89 ASN A C 1
ATOM 775 O O . ASN A 1 89 ? -18.530 -4.721 3.633 1.00 94.19 89 ASN A O 1
ATOM 779 N N . VAL A 1 90 ? -17.076 -4.451 1.945 1.00 93.31 90 VAL A N 1
ATOM 780 C CA . VAL A 1 90 ? -17.621 -5.548 1.132 1.00 93.31 90 VAL A CA 1
ATOM 781 C C . VAL A 1 90 ? -17.285 -6.898 1.759 1.00 93.31 90 VAL A C 1
ATOM 783 O O . VAL A 1 90 ? -18.186 -7.707 1.933 1.00 93.31 90 VAL A O 1
ATOM 786 N N . LEU A 1 91 ? -16.030 -7.128 2.157 1.00 90.56 91 LEU A N 1
ATOM 787 C CA . LEU A 1 91 ? -15.615 -8.391 2.779 1.00 90.56 91 LEU A CA 1
ATOM 788 C C . LEU A 1 91 ? -16.427 -8.701 4.042 1.00 90.56 91 LEU A C 1
ATOM 790 O O . LEU A 1 91 ? -16.883 -9.822 4.209 1.00 90.56 91 LEU A O 1
ATOM 794 N N . LYS A 1 92 ? -16.683 -7.694 4.882 1.00 91.88 92 LYS A N 1
ATOM 795 C CA . LYS A 1 92 ? -17.502 -7.832 6.097 1.00 91.88 92 LYS A CA 1
ATOM 796 C C . LYS A 1 92 ? -18.948 -8.260 5.854 1.00 91.88 92 LYS A C 1
ATOM 798 O O . LYS A 1 92 ? -19.567 -8.750 6.782 1.00 91.88 92 LYS A O 1
ATOM 803 N N . LYS A 1 93 ? -19.507 -8.040 4.661 1.00 93.12 93 LYS A N 1
ATOM 804 C CA . LYS A 1 93 ? -20.870 -8.493 4.329 1.00 93.12 93 LYS A CA 1
ATOM 805 C C . LYS A 1 93 ? -20.938 -9.987 4.011 1.00 93.12 93 LYS A C 1
ATOM 807 O O . LYS A 1 93 ? -22.030 -10.528 3.906 1.00 93.12 93 LYS A O 1
ATOM 812 N N . HIS A 1 94 ? -19.785 -10.608 3.791 1.00 88.44 94 HIS A N 1
ATOM 813 C CA . HIS A 1 94 ? -19.644 -12.012 3.419 1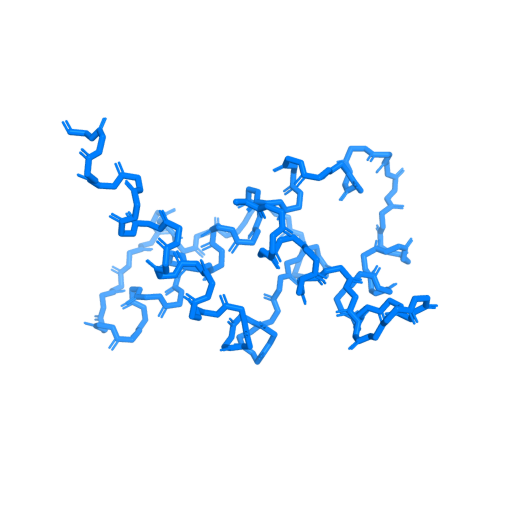.00 88.44 94 HIS A CA 1
ATOM 814 C C . HIS A 1 94 ? -18.907 -12.825 4.497 1.00 88.44 94 HIS A C 1
ATOM 816 O O . HIS A 1 94 ? -18.481 -13.944 4.219 1.00 88.44 94 HIS A O 1
ATOM 822 N N . LE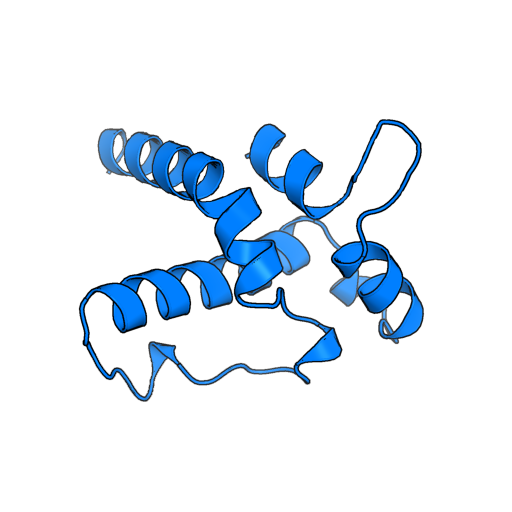U A 1 95 ? -18.734 -12.245 5.689 1.00 71.38 95 LEU A N 1
ATOM 823 C CA . LEU A 1 95 ? -18.238 -12.887 6.908 1.00 71.38 95 LEU A CA 1
ATOM 824 C C . LEU A 1 95 ? -19.405 -13.032 7.882 1.00 71.38 95 LEU A C 1
ATOM 826 O O . LEU A 1 95 ? -19.454 -14.080 8.554 1.00 71.38 95 LEU A O 1
#

Sequence (95 aa):
MEKLLFKILWKTPNKHSDYYTRLLKAATRPYFLQRNEIFARAFEVYVHYKLEKKKYKNIFLNKVKYSPKFYLTLAEMKKAEKEFDTLINVLKKHL